Protein AF-A0A0B1SU77-F1 (afdb_monomer)

Sequence (167 aa):
MGTCPRGYTCLQNDECCEDSQVVLPPEECKDFMEHCDSIRCDHVDFAEFARANCARTCNFCFENSTLPPDLVDYVPEYACTDILDDCSNRMDLCRDIDFMDMMAVYCPRSCMLCTYATRQGECQELIKDCGTRDSKDRFCTTTKTSAYQKTMGCGVTCGKCSNVTGF

Foldseek 3Di:
DEDDDPQWDADPVRDTDGVVPDLQQDPAQAAQDPPLVPFDCQDPVCVVVCCSGVCNVSVVDDRDDPDPPVCSVPPDQLAADAQDPCVVVVQVLCPPPVCVLVCLQHPCVSSVCQVPDDDPLDFAQQAPCLVVCCVPVVVLNDSNHHPSNNGHNHNVVNVVRDPPPDD

Solvent-accessible surface area (backbone atoms only — not comparable to full-atom values): 9995 Å² total; per-residue (Å²): 134,67,88,54,62,92,69,35,44,67,46,99,85,60,45,68,41,48,51,92,74,56,85,64,88,67,95,64,54,49,56,75,48,85,68,44,91,77,57,58,55,85,40,79,94,34,32,66,58,32,49,75,28,16,12,39,79,58,63,69,44,58,87,78,70,85,66,60,80,86,42,73,89,49,85,79,75,89,7,46,51,53,72,48,94,59,42,83,84,43,55,78,38,48,76,33,84,91,37,32,70,56,29,34,40,35,21,8,46,82,54,71,28,44,81,48,78,70,61,92,90,63,53,32,62,72,46,90,57,39,70,58,41,32,75,75,65,37,51,67,78,40,67,49,46,22,73,38,26,33,23,39,21,24,0,59,79,51,65,56,37,69,81,89,78,82,131

Mean predicted aligned error: 14.95 Å

pLDDT: mean 74.88, std 16.26, range [35.28, 95.62]

Structure (mmCIF, N/CA/C/O backbone):
data_AF-A0A0B1SU77-F1
#
_entry.id   AF-A0A0B1SU77-F1
#
loop_
_atom_site.group_PDB
_atom_site.id
_atom_site.type_symbol
_atom_site.label_atom_id
_atom_site.label_alt_id
_atom_site.label_comp_id
_atom_site.label_asym_id
_atom_site.label_entity_id
_atom_site.label_seq_id
_atom_site.pdbx_PDB_ins_code
_atom_site.Cartn_x
_atom_site.Cartn_y
_atom_site.Cartn_z
_atom_site.occupancy
_atom_site.B_iso_or_equiv
_atom_site.auth_seq_id
_atom_site.auth_comp_id
_atom_site.auth_asym_id
_atom_site.auth_atom_id
_atom_site.pdbx_PDB_model_num
ATOM 1 N N . MET A 1 1 ? 0.768 30.637 -12.296 1.00 53.25 1 MET A N 1
ATOM 2 C CA . MET A 1 1 ? 1.947 29.962 -12.862 1.00 53.25 1 MET A CA 1
ATOM 3 C C . MET A 1 1 ? 2.705 30.984 -13.682 1.00 53.25 1 MET A C 1
ATOM 5 O O . MET A 1 1 ? 2.070 31.668 -14.484 1.00 53.25 1 MET A O 1
ATOM 9 N N . GLY A 1 2 ? 3.996 31.160 -13.402 1.00 65.31 2 GLY A N 1
ATOM 10 C CA . GLY A 1 2 ? 4.881 32.089 -14.106 1.00 65.31 2 GLY A CA 1
ATOM 11 C C . GLY A 1 2 ? 5.064 31.778 -15.598 1.00 65.31 2 GLY A C 1
ATOM 12 O O . GLY A 1 2 ? 4.610 30.753 -16.102 1.00 65.31 2 GLY A O 1
ATOM 13 N N . THR A 1 3 ? 5.712 32.694 -16.322 1.00 82.94 3 THR A N 1
ATOM 14 C CA . THR A 1 3 ? 6.030 32.559 -17.755 1.00 82.94 3 THR A CA 1
ATOM 15 C C . THR A 1 3 ? 7.527 32.352 -17.957 1.00 82.94 3 THR A C 1
ATOM 17 O O . THR A 1 3 ? 8.310 33.232 -17.595 1.00 82.94 3 THR A O 1
ATOM 20 N N . CYS A 1 4 ? 7.910 31.238 -18.582 1.00 85.12 4 CYS A N 1
ATOM 21 C CA . CYS A 1 4 ? 9.300 30.886 -18.869 1.00 85.12 4 CYS A CA 1
ATOM 22 C C . CYS A 1 4 ? 9.695 31.231 -20.325 1.00 85.12 4 CYS A C 1
ATOM 24 O O . CYS A 1 4 ? 8.833 31.227 -21.213 1.00 85.12 4 CYS A O 1
ATOM 26 N N . PRO A 1 5 ? 10.976 31.552 -20.602 1.00 87.69 5 PRO A N 1
ATOM 27 C CA . PRO A 1 5 ? 11.489 31.728 -21.963 1.00 87.69 5 PRO A CA 1
ATOM 28 C C . PRO A 1 5 ? 11.355 30.456 -22.814 1.00 87.69 5 PRO A C 1
ATOM 30 O O . PRO A 1 5 ? 11.213 29.354 -22.296 1.00 87.69 5 PRO A O 1
ATOM 33 N N . ARG A 1 6 ? 11.460 30.586 -24.143 1.00 83.50 6 ARG A N 1
ATOM 34 C CA . ARG A 1 6 ? 11.514 29.412 -25.032 1.00 83.50 6 ARG A CA 1
ATOM 35 C C . ARG A 1 6 ? 12.736 28.544 -24.711 1.00 83.50 6 ARG A C 1
ATOM 37 O O . ARG A 1 6 ? 13.838 29.082 -24.642 1.00 83.50 6 ARG A O 1
ATOM 44 N N . GLY A 1 7 ? 12.532 27.231 -24.595 1.00 79.06 7 GLY A N 1
ATOM 45 C CA . GLY A 1 7 ? 13.569 26.269 -24.203 1.00 79.06 7 GLY A CA 1
ATOM 46 C C . GLY A 1 7 ? 13.654 26.021 -22.692 1.00 79.06 7 GLY A C 1
ATOM 47 O O . GLY A 1 7 ? 14.638 25.438 -22.239 1.00 79.06 7 GLY A O 1
ATOM 48 N N . TYR A 1 8 ? 12.679 26.517 -21.919 1.00 83.56 8 TYR A N 1
ATOM 49 C CA . TYR A 1 8 ? 12.632 26.391 -20.468 1.00 83.56 8 TYR A CA 1
ATOM 50 C C . TYR A 1 8 ? 11.227 26.012 -19.978 1.00 83.56 8 TYR A C 1
ATOM 52 O O . TYR A 1 8 ? 10.222 26.574 -20.424 1.00 83.56 8 TYR A O 1
ATOM 60 N N . THR A 1 9 ? 11.173 25.132 -18.981 1.00 78.00 9 THR A N 1
ATOM 61 C CA . THR A 1 9 ? 9.955 24.639 -18.330 1.00 78.00 9 THR A CA 1
ATOM 62 C C . THR A 1 9 ? 9.757 25.323 -16.978 1.00 78.00 9 THR A C 1
ATOM 64 O O . THR A 1 9 ? 10.711 25.508 -16.218 1.00 78.00 9 THR A O 1
ATOM 67 N N . CYS A 1 10 ? 8.512 25.695 -16.662 1.00 78.00 10 CYS A N 1
ATOM 68 C CA . CYS A 1 10 ? 8.167 26.324 -15.387 1.00 78.00 10 CYS A CA 1
ATOM 69 C C . CYS A 1 10 ? 7.938 25.281 -14.289 1.00 78.00 10 CYS A C 1
ATOM 71 O O . CYS A 1 10 ? 7.104 24.389 -14.434 1.00 78.00 10 CYS A O 1
ATOM 73 N N . LEU A 1 11 ? 8.655 25.426 -13.177 1.00 73.00 11 LEU A N 1
ATOM 74 C CA . LEU A 1 11 ? 8.529 24.597 -11.983 1.00 73.00 11 LEU A CA 1
ATOM 75 C C . LEU A 1 11 ? 7.443 25.140 -11.037 1.00 73.00 11 LEU A C 1
ATOM 77 O O . LEU A 1 11 ? 6.998 26.284 -11.148 1.00 73.00 11 LEU A O 1
ATOM 81 N N . GLN A 1 12 ? 7.014 24.319 -10.073 1.00 64.44 12 GLN A N 1
ATOM 82 C CA . GLN A 1 12 ? 5.928 24.655 -9.134 1.00 64.44 12 GLN A CA 1
ATO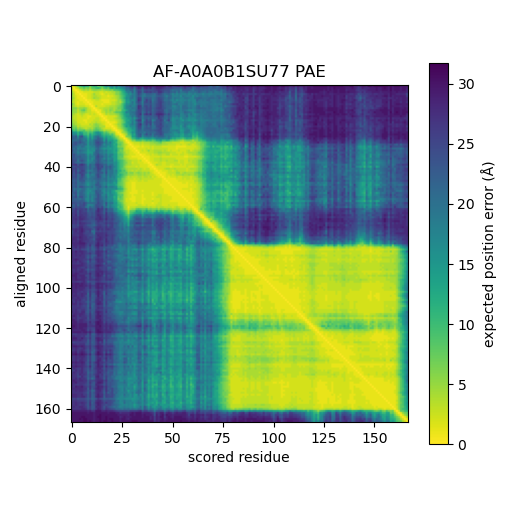M 83 C C . GLN A 1 12 ? 6.227 25.865 -8.227 1.00 64.44 12 GLN A C 1
ATOM 85 O O . GLN A 1 12 ? 5.306 26.448 -7.662 1.00 64.44 12 GLN A O 1
ATOM 90 N N . ASN A 1 13 ? 7.495 26.253 -8.094 1.00 71.50 13 ASN A N 1
ATOM 91 C CA . ASN A 1 13 ? 7.968 27.417 -7.340 1.00 71.50 13 ASN A CA 1
ATOM 92 C C . ASN A 1 13 ? 8.190 28.668 -8.218 1.00 71.50 13 ASN A C 1
ATOM 94 O O . ASN A 1 13 ? 8.889 29.585 -7.793 1.00 71.50 13 ASN A O 1
ATOM 98 N N . ASP A 1 14 ? 7.617 28.698 -9.428 1.00 74.06 14 ASP A N 1
ATOM 99 C CA . ASP A 1 14 ? 7.775 29.761 -10.434 1.00 74.06 14 ASP A CA 1
ATOM 100 C C . ASP A 1 14 ? 9.226 29.950 -10.948 1.00 74.06 14 ASP A C 1
ATOM 102 O O . ASP A 1 14 ? 9.537 30.954 -11.593 1.00 74.06 14 ASP A O 1
ATOM 106 N N . GLU A 1 15 ? 10.115 28.974 -10.724 1.00 79.75 15 GLU A N 1
ATOM 107 C CA . GLU A 1 15 ? 11.452 28.931 -11.333 1.00 79.75 15 GLU A CA 1
ATOM 108 C C . GLU A 1 15 ? 11.417 28.328 -12.748 1.00 79.75 15 GLU A C 1
ATOM 110 O O . GLU A 1 15 ? 10.553 27.519 -13.084 1.00 79.75 15 GLU A O 1
ATOM 115 N N . CYS A 1 16 ? 12.374 28.723 -13.592 1.00 85.00 16 CYS A N 1
ATOM 116 C CA . CYS A 1 16 ? 12.538 28.208 -14.955 1.00 85.00 16 CYS A CA 1
ATOM 117 C C . CYS A 1 16 ? 13.727 27.237 -14.998 1.00 85.00 16 CYS A C 1
ATOM 119 O O . CYS A 1 16 ? 14.831 27.623 -14.612 1.00 85.00 16 CYS A O 1
ATOM 121 N N . CYS A 1 17 ? 13.542 26.026 -15.523 1.00 82.00 17 CYS A N 1
ATOM 122 C CA . CYS A 1 17 ? 14.630 25.076 -15.781 1.00 82.00 17 CYS A CA 1
ATOM 123 C C . CYS A 1 17 ? 14.784 24.850 -17.288 1.00 82.00 17 CYS A C 1
ATOM 125 O O . CYS A 1 17 ? 13.785 24.867 -17.999 1.00 82.00 17 CYS A O 1
ATOM 127 N N . GLU A 1 18 ? 16.012 24.695 -17.788 1.00 78.12 18 GLU A N 1
ATOM 128 C CA . GLU A 1 18 ? 16.250 24.420 -19.211 1.00 78.12 18 GLU A CA 1
ATOM 129 C C . GLU A 1 18 ? 15.616 23.075 -19.577 1.00 78.12 18 GLU A C 1
ATOM 131 O O . GLU A 1 18 ? 15.812 22.102 -18.856 1.00 78.12 18 GLU A O 1
ATOM 136 N N . ASP A 1 19 ? 14.883 22.991 -20.689 1.00 64.00 19 ASP A N 1
ATOM 137 C CA . ASP A 1 19 ? 14.120 21.784 -21.056 1.00 64.00 19 ASP A CA 1
ATOM 138 C C . ASP A 1 19 ? 14.997 20.519 -21.103 1.00 64.00 19 ASP A C 1
ATOM 140 O O . ASP A 1 19 ? 14.555 19.429 -20.755 1.00 64.00 19 ASP A O 1
ATOM 144 N N . SER A 1 20 ? 16.271 20.673 -21.478 1.00 61.53 20 SER A N 1
ATOM 145 C CA . SER A 1 20 ? 17.281 19.606 -21.528 1.00 61.53 20 SER A CA 1
ATOM 146 C C . SER A 1 20 ? 17.702 19.071 -20.149 1.00 61.53 20 SER A C 1
ATOM 148 O O . SER A 1 20 ? 18.276 17.987 -20.052 1.00 61.53 20 SER A O 1
ATOM 150 N N . GLN A 1 21 ? 17.435 19.834 -19.091 1.00 58.97 21 GLN A N 1
ATOM 151 C CA . GLN A 1 21 ? 17.766 19.536 -17.697 1.00 58.97 21 GLN A CA 1
ATOM 152 C C . GLN A 1 21 ? 16.537 19.096 -16.893 1.00 58.97 21 GLN A C 1
ATOM 154 O O . GLN A 1 21 ? 16.672 18.631 -15.759 1.00 58.97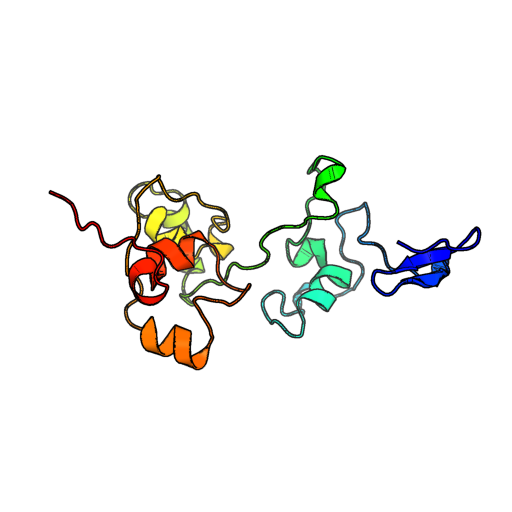 21 GLN A O 1
ATOM 159 N N . VAL A 1 22 ? 15.342 19.217 -17.475 1.00 55.88 22 VAL A N 1
ATOM 160 C CA . VAL A 1 22 ? 14.096 18.763 -16.866 1.00 55.88 22 VAL A CA 1
ATOM 161 C C . VAL A 1 22 ? 14.009 17.249 -17.031 1.00 55.88 22 VAL A C 1
ATOM 163 O O . VAL A 1 22 ? 13.753 16.727 -18.114 1.00 55.88 22 VAL A O 1
ATOM 166 N N . VAL A 1 23 ? 14.199 16.523 -15.931 1.00 50.25 23 VAL A N 1
ATOM 167 C CA . VAL A 1 23 ? 13.907 15.087 -15.878 1.00 50.25 23 VAL A CA 1
ATOM 168 C C . VAL A 1 23 ? 12.390 14.923 -15.773 1.00 50.25 23 VAL A C 1
ATOM 170 O O . VAL A 1 23 ? 11.833 14.876 -14.678 1.00 50.25 23 VAL A O 1
ATOM 173 N N . LEU A 1 24 ? 11.709 14.902 -16.920 1.00 45.09 24 LEU A N 1
ATOM 174 C CA . LEU A 1 24 ? 10.297 14.527 -16.996 1.00 45.09 24 LEU A CA 1
ATOM 175 C C . LEU A 1 24 ? 10.149 13.015 -16.759 1.00 45.09 24 LEU A C 1
ATOM 177 O O . LEU A 1 24 ? 11.042 12.252 -17.149 1.00 45.09 24 LEU A O 1
ATOM 181 N N . PRO A 1 25 ? 9.038 12.549 -16.158 1.00 45.47 25 PRO A N 1
ATOM 182 C CA . PRO A 1 25 ? 8.722 11.129 -16.170 1.00 45.47 25 PRO A CA 1
ATOM 183 C C . PRO A 1 25 ? 8.674 10.648 -17.635 1.00 45.47 25 PRO A C 1
ATOM 185 O O . PRO A 1 25 ? 8.006 11.272 -18.462 1.00 45.47 25 PRO A O 1
ATOM 188 N N . PRO A 1 26 ? 9.421 9.593 -17.989 1.00 44.94 26 PRO A N 1
ATOM 189 C CA . PRO A 1 26 ? 9.593 9.185 -19.376 1.00 44.94 26 PRO A CA 1
ATOM 190 C C . PRO A 1 26 ? 8.304 8.585 -19.949 1.00 44.94 26 PRO A C 1
ATOM 192 O O . PRO A 1 26 ? 7.634 7.799 -19.284 1.00 44.94 26 PRO A O 1
ATOM 195 N N . GLU A 1 27 ? 7.988 8.917 -21.207 1.00 51.50 27 GLU A N 1
ATOM 196 C CA . GLU A 1 27 ? 6.840 8.353 -21.945 1.00 51.50 27 GLU A CA 1
ATOM 197 C C . GLU A 1 27 ? 6.936 6.826 -22.131 1.00 51.50 27 GLU A C 1
ATOM 199 O O . GLU A 1 27 ? 5.928 6.149 -22.321 1.00 51.50 27 GLU A O 1
ATOM 204 N N . GLU A 1 28 ? 8.148 6.270 -22.060 1.00 60.41 28 GLU A N 1
ATOM 205 C CA . GLU A 1 28 ? 8.405 4.837 -22.172 1.00 60.41 28 GLU A CA 1
ATOM 206 C C . GLU A 1 28 ? 8.588 4.207 -20.791 1.00 60.41 28 GLU A C 1
ATOM 208 O O . GLU A 1 28 ? 9.480 4.588 -20.026 1.00 60.41 28 GLU A O 1
ATOM 213 N N . CYS A 1 29 ? 7.792 3.178 -20.501 1.00 70.31 29 CYS A N 1
ATOM 214 C CA . CYS A 1 29 ? 7.969 2.378 -19.300 1.00 70.31 29 CYS A CA 1
ATOM 215 C C . CYS A 1 29 ? 9.216 1.488 -19.399 1.00 70.31 29 CYS A C 1
ATOM 217 O O . CYS A 1 29 ? 9.159 0.384 -19.941 1.00 70.31 29 CYS A O 1
ATOM 219 N N . LYS A 1 30 ? 10.349 1.956 -18.871 1.00 74.44 30 LYS A N 1
ATOM 220 C CA . LYS A 1 30 ? 11.610 1.206 -18.875 1.00 74.44 30 LYS A CA 1
ATOM 221 C C . LYS A 1 30 ? 12.485 1.517 -17.668 1.00 74.44 30 LYS A C 1
ATOM 223 O O . LYS A 1 30 ? 12.297 2.516 -16.979 1.00 74.44 30 LYS A O 1
ATOM 228 N N . ASP A 1 31 ? 13.464 0.649 -17.451 1.00 84.06 31 ASP A N 1
ATOM 229 C CA . ASP A 1 31 ? 14.536 0.855 -16.482 1.00 84.06 31 ASP A CA 1
ATOM 230 C C . ASP A 1 31 ? 15.695 1.592 -17.162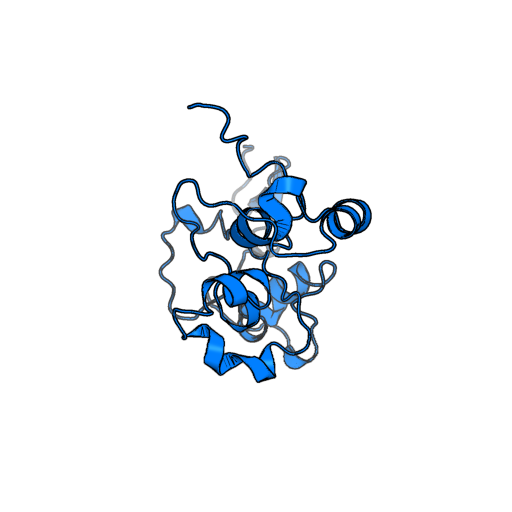 1.00 84.06 31 ASP A C 1
ATOM 232 O O . ASP A 1 31 ? 16.110 1.233 -18.266 1.00 84.06 31 ASP A O 1
ATOM 236 N N . PHE A 1 32 ? 16.201 2.637 -16.515 1.00 82.56 32 PHE A N 1
ATOM 237 C CA . PHE A 1 32 ? 17.322 3.454 -16.992 1.00 82.56 32 PHE A CA 1
ATOM 238 C C . PHE A 1 32 ? 18.649 3.064 -16.343 1.00 82.56 32 PHE A C 1
ATOM 240 O O . PHE A 1 32 ? 19.710 3.461 -16.820 1.00 82.56 32 PHE A O 1
ATOM 247 N N . MET A 1 33 ? 18.592 2.295 -15.257 1.00 86.00 33 MET A N 1
ATOM 248 C CA . MET A 1 33 ? 19.750 1.826 -14.516 1.00 86.00 33 MET A CA 1
ATOM 249 C C . MET A 1 33 ? 19.950 0.323 -14.704 1.00 86.00 33 MET A C 1
ATOM 251 O O . MET A 1 33 ? 19.003 -0.460 -14.747 1.00 86.00 33 MET A O 1
ATOM 255 N N . GLU A 1 34 ? 21.210 -0.090 -14.789 1.00 84.75 34 GLU A N 1
ATOM 256 C CA . GLU A 1 34 ? 21.580 -1.501 -14.720 1.00 84.75 34 GLU A CA 1
ATOM 257 C C . GLU A 1 34 ? 21.477 -1.997 -13.266 1.00 84.75 34 GLU A C 1
ATOM 259 O O . GLU A 1 34 ? 21.732 -1.250 -12.326 1.00 84.75 34 GLU A O 1
ATOM 264 N N . HIS A 1 35 ? 21.126 -3.269 -13.061 1.00 89.62 35 HIS A N 1
ATOM 265 C CA . HIS A 1 35 ? 20.965 -3.881 -11.728 1.00 89.62 35 HIS A CA 1
ATOM 266 C C . HIS A 1 35 ? 19.808 -3.334 -10.871 1.00 89.62 35 HIS A C 1
ATOM 268 O O . HIS A 1 35 ? 19.886 -3.349 -9.638 1.00 89.62 35 HIS A O 1
ATOM 274 N N . CYS A 1 36 ? 18.700 -2.927 -11.493 1.00 85.94 36 CYS A N 1
ATOM 275 C CA . CYS A 1 36 ? 17.479 -2.538 -10.781 1.00 85.94 36 CYS A CA 1
ATOM 276 C C . CYS A 1 36 ? 16.933 -3.609 -9.817 1.00 85.94 36 CYS A C 1
ATOM 278 O O . CYS A 1 36 ? 16.276 -3.264 -8.839 1.00 85.94 36 CYS A O 1
ATOM 280 N N . ASP A 1 37 ? 17.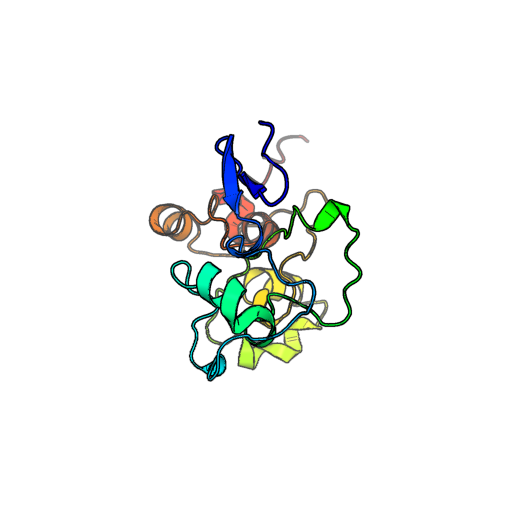296 -4.881 -10.005 1.00 85.62 37 ASP A N 1
ATOM 281 C CA . ASP A 1 37 ? 16.984 -5.986 -9.085 1.00 85.62 37 ASP A CA 1
ATOM 282 C C . ASP A 1 37 ? 17.563 -5.794 -7.667 1.00 85.62 37 ASP A C 1
ATOM 284 O O . ASP A 1 37 ? 17.144 -6.455 -6.718 1.00 85.62 37 ASP A O 1
ATOM 288 N N . SER A 1 38 ? 18.547 -4.902 -7.510 1.00 84.44 38 SER A N 1
ATOM 289 C CA . SER A 1 38 ? 19.190 -4.584 -6.227 1.00 84.44 38 SER A CA 1
ATOM 290 C C . SER A 1 38 ? 18.597 -3.358 -5.519 1.00 84.44 38 SER A C 1
ATOM 292 O O . SER A 1 38 ? 19.001 -3.031 -4.399 1.00 84.44 38 SER A O 1
ATOM 294 N N . ILE A 1 39 ? 17.633 -2.674 -6.145 1.00 80.00 39 ILE A N 1
ATOM 295 C CA . ILE A 1 39 ? 17.019 -1.456 -5.615 1.00 80.00 39 ILE A CA 1
ATOM 296 C C . ILE A 1 39 ? 15.834 -1.796 -4.708 1.00 80.00 39 ILE A C 1
ATOM 298 O O . ILE A 1 39 ? 14.964 -2.597 -5.039 1.00 80.00 39 ILE A O 1
ATOM 302 N N . ARG A 1 40 ? 15.762 -1.134 -3.546 1.00 74.75 40 ARG A N 1
ATOM 303 C CA . ARG A 1 40 ? 14.620 -1.264 -2.631 1.00 74.75 40 ARG A CA 1
ATOM 304 C C . ARG A 1 40 ? 13.449 -0.397 -3.081 1.00 74.75 40 ARG A C 1
ATOM 306 O O . ARG A 1 40 ? 13.317 0.747 -2.647 1.00 74.75 40 ARG A O 1
ATOM 313 N N . CYS A 1 41 ? 12.592 -0.972 -3.915 1.00 66.81 41 CYS A N 1
ATOM 314 C CA . CYS A 1 41 ? 11.410 -0.314 -4.469 1.00 66.81 41 CYS A CA 1
ATOM 315 C C . CYS A 1 41 ? 10.365 0.116 -3.411 1.00 66.81 41 CYS A C 1
ATOM 317 O O . CYS A 1 41 ? 9.547 0.987 -3.681 1.00 66.81 41 CYS A O 1
ATOM 319 N N . ASP A 1 42 ? 10.365 -0.471 -2.209 1.00 57.94 42 ASP A N 1
ATOM 320 C CA . ASP A 1 42 ? 9.423 -0.170 -1.111 1.00 57.94 42 ASP A CA 1
ATOM 321 C C . ASP A 1 42 ? 9.947 0.792 -0.048 1.00 57.94 42 ASP A C 1
ATOM 323 O O . ASP A 1 42 ? 9.203 1.203 0.850 1.00 57.94 42 ASP A O 1
ATOM 327 N N . HIS A 1 43 ? 11.220 1.166 -0.109 1.00 63.91 43 HIS A N 1
ATOM 328 C CA . HIS A 1 43 ? 11.776 2.043 0.903 1.00 63.91 43 HIS A CA 1
ATOM 329 C C . HIS A 1 43 ? 11.558 3.511 0.541 1.00 63.91 43 HIS A C 1
ATOM 331 O O . HIS A 1 43 ? 11.950 3.958 -0.530 1.00 63.91 43 HIS A O 1
ATOM 337 N N . VAL A 1 44 ? 11.002 4.289 1.474 1.00 49.25 44 VAL A N 1
ATOM 338 C CA . VAL A 1 44 ? 10.599 5.690 1.239 1.00 49.25 44 VAL A CA 1
ATOM 339 C C . VAL A 1 44 ? 11.725 6.576 0.719 1.00 49.25 44 VAL A C 1
ATOM 341 O O . VAL A 1 44 ? 11.515 7.330 -0.221 1.00 49.25 44 VAL A O 1
ATOM 344 N N . ASP A 1 45 ? 12.929 6.416 1.265 1.00 58.22 45 ASP A N 1
ATOM 345 C CA . ASP A 1 45 ? 14.088 7.219 0.856 1.00 58.22 45 ASP A CA 1
ATOM 346 C C . ASP A 1 45 ? 14.589 6.875 -0.557 1.00 58.22 45 ASP A C 1
ATOM 348 O O . ASP A 1 45 ? 15.352 7.634 -1.144 1.00 58.22 45 ASP A O 1
ATOM 352 N N . PHE A 1 46 ? 14.171 5.732 -1.109 1.00 63.72 46 PHE A N 1
ATOM 353 C CA . PHE A 1 46 ? 14.615 5.229 -2.409 1.00 63.72 46 PHE A CA 1
ATOM 354 C C . PHE A 1 46 ? 13.484 5.149 -3.435 1.00 63.72 46 PHE A C 1
ATOM 356 O O . PHE A 1 46 ? 13.755 4.848 -4.589 1.00 63.72 46 PHE A O 1
ATOM 363 N N . ALA A 1 47 ? 12.240 5.441 -3.054 1.00 59.78 47 ALA A N 1
ATOM 364 C CA . ALA A 1 47 ? 11.082 5.296 -3.930 1.00 59.78 47 ALA A CA 1
ATOM 365 C C . ALA A 1 47 ? 11.136 6.248 -5.136 1.00 59.78 47 ALA A C 1
ATOM 367 O O . ALA A 1 47 ? 10.878 5.821 -6.256 1.00 59.78 47 ALA A O 1
ATOM 368 N N . GLU A 1 48 ? 11.542 7.508 -4.940 1.00 60.88 48 GLU A N 1
ATOM 369 C CA . GLU A 1 48 ? 11.725 8.462 -6.048 1.00 60.88 48 GLU A CA 1
ATOM 370 C C . GLU A 1 48 ? 12.878 8.052 -6.965 1.00 60.88 48 GLU A C 1
ATOM 372 O O . GLU A 1 48 ? 12.764 8.084 -8.188 1.00 60.88 48 GLU A O 1
ATOM 377 N N . PHE A 1 49 ? 13.979 7.589 -6.372 1.00 72.88 49 PHE A N 1
ATOM 378 C CA . PHE A 1 49 ? 15.118 7.078 -7.121 1.00 72.88 49 PHE A CA 1
ATOM 379 C C . PHE A 1 49 ? 14.730 5.851 -7.957 1.00 72.88 49 PHE A C 1
ATOM 381 O O . PHE A 1 49 ? 15.031 5.786 -9.146 1.00 72.88 49 PHE A O 1
ATOM 388 N N . ALA A 1 50 ? 14.025 4.900 -7.350 1.00 74.75 50 ALA A N 1
ATOM 389 C CA . ALA A 1 50 ? 13.537 3.690 -7.987 1.00 74.75 50 ALA A CA 1
ATOM 390 C C . ALA A 1 50 ? 12.497 3.998 -9.075 1.00 74.75 50 ALA A C 1
ATOM 392 O O . ALA A 1 50 ? 12.510 3.363 -10.122 1.00 74.75 50 ALA A O 1
ATOM 393 N N . ARG A 1 51 ? 11.649 5.015 -8.887 1.00 70.06 51 ARG A N 1
ATOM 394 C CA . ARG A 1 51 ? 10.708 5.487 -9.911 1.00 70.06 51 ARG A CA 1
ATOM 395 C C . ARG A 1 51 ? 11.407 6.139 -11.096 1.00 70.06 51 ARG A C 1
ATOM 397 O O . ARG A 1 51 ? 11.012 5.891 -12.224 1.00 70.06 51 ARG A O 1
ATOM 404 N N . ALA A 1 52 ? 12.437 6.943 -10.860 1.00 72.94 52 ALA A N 1
ATOM 405 C CA . ALA A 1 52 ? 13.168 7.595 -11.942 1.00 72.94 52 ALA A CA 1
ATOM 406 C C . ALA A 1 52 ? 14.060 6.619 -12.729 1.00 72.94 52 ALA A C 1
ATOM 408 O O . ALA A 1 52 ? 14.253 6.791 -13.928 1.00 72.94 52 ALA A O 1
ATOM 409 N N . ASN A 1 53 ? 14.610 5.599 -12.062 1.00 78.56 53 ASN A N 1
ATOM 410 C CA . ASN A 1 53 ? 15.684 4.781 -12.633 1.00 78.56 53 ASN A CA 1
ATOM 411 C C . ASN A 1 53 ? 15.301 3.320 -12.897 1.00 78.56 53 ASN A C 1
ATOM 413 O O . ASN A 1 53 ? 15.921 2.683 -13.743 1.00 78.56 53 ASN A O 1
ATOM 417 N N . CYS A 1 54 ? 14.303 2.792 -12.195 1.00 83.94 54 CYS A N 1
ATOM 418 C CA . CYS A 1 54 ? 13.938 1.373 -12.180 1.00 83.94 54 CYS A CA 1
ATOM 419 C C . CYS A 1 54 ? 12.421 1.186 -12.264 1.00 83.94 54 CYS A C 1
ATOM 421 O O . CYS A 1 54 ? 11.850 0.311 -11.611 1.00 83.94 54 CYS A O 1
ATOM 423 N N . ALA A 1 55 ? 11.747 2.065 -13.009 1.00 76.31 55 ALA A N 1
ATOM 424 C CA . ALA A 1 55 ? 10.296 2.146 -13.034 1.00 76.31 55 ALA A CA 1
ATOM 425 C C . ALA A 1 55 ? 9.638 0.830 -13.457 1.00 76.31 55 ALA A C 1
ATOM 427 O O . ALA A 1 55 ? 8.589 0.476 -12.930 1.00 76.31 55 ALA A O 1
ATOM 428 N N . ARG A 1 56 ? 10.249 0.085 -14.378 1.00 73.31 56 ARG A N 1
ATOM 429 C CA . ARG A 1 56 ? 9.684 -1.162 -14.880 1.00 73.31 56 ARG A CA 1
ATOM 430 C C . ARG A 1 56 ? 9.980 -2.315 -13.921 1.00 73.31 56 ARG A C 1
ATOM 432 O O . ARG A 1 56 ? 9.050 -3.019 -13.544 1.00 73.31 56 ARG A O 1
ATOM 439 N N . THR A 1 57 ? 11.217 -2.462 -13.437 1.00 80.19 57 THR A N 1
ATOM 440 C CA . THR A 1 57 ? 11.582 -3.454 -12.406 1.00 80.19 57 THR A CA 1
ATOM 441 C C . THR A 1 57 ? 10.773 -3.268 -11.122 1.00 80.19 57 THR A C 1
ATOM 443 O O . THR A 1 57 ? 10.325 -4.241 -10.520 1.00 80.19 57 THR A O 1
ATOM 446 N N . CYS A 1 58 ? 10.547 -2.020 -10.711 1.00 73.56 58 CYS A N 1
ATOM 447 C CA . CYS A 1 58 ? 9.786 -1.680 -9.512 1.00 73.56 58 CYS A CA 1
ATOM 448 C C . CYS A 1 58 ? 8.273 -1.548 -9.750 1.00 73.56 58 CYS A C 1
ATOM 450 O O . CYS A 1 58 ? 7.552 -1.177 -8.823 1.00 73.56 58 CYS A O 1
ATOM 452 N N . ASN A 1 59 ? 7.779 -1.861 -10.954 1.00 66.38 59 ASN A N 1
ATOM 453 C CA . ASN A 1 59 ? 6.362 -1.789 -11.332 1.00 66.38 59 ASN A CA 1
ATOM 454 C C . ASN A 1 59 ? 5.708 -0.410 -11.098 1.00 66.38 59 ASN A C 1
ATOM 456 O O . ASN A 1 59 ? 4.528 -0.310 -10.766 1.00 66.38 59 ASN A O 1
ATOM 460 N N . PHE A 1 60 ? 6.474 0.664 -11.271 1.00 63.62 60 PHE A N 1
ATOM 461 C CA . PHE A 1 60 ? 6.000 2.048 -11.279 1.00 63.62 60 PHE A CA 1
ATOM 462 C C . PHE A 1 60 ? 5.498 2.519 -12.656 1.00 63.62 60 PHE A C 1
ATOM 464 O O . PHE A 1 60 ? 5.099 3.676 -12.798 1.00 63.62 60 PHE A O 1
ATOM 471 N N . CYS A 1 61 ? 5.527 1.663 -13.677 1.00 63.03 61 CYS A N 1
ATOM 472 C CA . CYS A 1 61 ? 4.991 1.943 -15.008 1.00 63.03 61 CYS A CA 1
ATOM 473 C C . CYS A 1 61 ? 4.567 0.643 -15.721 1.00 63.03 61 CYS A C 1
ATOM 475 O O . CYS A 1 61 ? 4.966 -0.444 -15.300 1.00 63.03 61 CYS A O 1
ATOM 477 N N . PHE A 1 62 ? 3.815 0.746 -16.833 1.00 60.59 62 PHE A N 1
ATOM 478 C CA . PHE A 1 62 ? 3.449 -0.396 -17.691 1.00 60.59 62 PHE A CA 1
ATOM 479 C C . PHE A 1 62 ? 3.529 -0.046 -19.192 1.00 60.59 62 PHE A C 1
ATOM 481 O O . PHE A 1 62 ? 3.105 1.031 -19.600 1.00 60.59 62 PHE A O 1
ATOM 488 N N . GLU A 1 63 ? 4.021 -0.967 -20.034 1.00 52.75 63 GLU A N 1
ATOM 489 C CA . GLU A 1 63 ? 4.309 -0.737 -21.472 1.00 52.75 63 GLU A CA 1
ATOM 490 C C . GLU A 1 63 ? 3.060 -0.543 -22.375 1.00 52.75 63 GLU A C 1
ATOM 492 O O . GLU A 1 63 ? 3.212 -0.347 -23.573 1.00 52.75 63 GLU A O 1
ATOM 497 N N . ASN A 1 64 ? 1.827 -0.557 -21.841 1.00 49.59 64 ASN A N 1
ATOM 498 C CA . ASN A 1 64 ? 0.581 -0.420 -22.628 1.00 49.59 64 ASN A CA 1
ATOM 499 C C . ASN A 1 64 ? -0.578 0.288 -21.893 1.00 49.59 64 ASN A C 1
ATOM 501 O O . ASN A 1 64 ? -1.741 0.172 -22.284 1.00 49.59 64 ASN A O 1
ATOM 505 N N . SER A 1 65 ? -0.307 1.014 -20.810 1.00 44.69 65 SER A N 1
ATOM 506 C CA . SER A 1 65 ? -1.343 1.800 -20.140 1.00 44.69 65 SER A CA 1
ATOM 507 C C . SER A 1 65 ? -1.573 3.119 -20.884 1.00 44.69 65 SER A C 1
ATOM 509 O O . SER A 1 65 ? -0.850 4.085 -20.664 1.00 44.69 65 SER A O 1
ATOM 511 N N . THR A 1 66 ? -2.604 3.191 -21.734 1.00 41.91 66 THR A N 1
ATOM 512 C CA . THR A 1 66 ? -3.214 4.471 -22.142 1.00 41.91 66 THR A CA 1
ATOM 513 C C . THR A 1 66 ? -3.920 5.076 -20.934 1.00 41.91 66 THR A C 1
ATOM 515 O O . THR A 1 66 ? -5.138 4.960 -20.784 1.00 41.91 66 THR A O 1
ATOM 518 N N . LEU A 1 67 ? -3.154 5.678 -20.028 1.00 38.47 67 LEU A N 1
ATOM 519 C CA . LEU A 1 67 ? -3.728 6.600 -19.062 1.00 38.47 67 LEU A CA 1
ATOM 520 C C . LEU A 1 67 ? -4.133 7.872 -19.826 1.00 38.47 67 LEU A C 1
ATOM 522 O O . LEU A 1 67 ? -3.354 8.355 -20.651 1.00 38.47 67 LEU A O 1
ATOM 526 N N . PRO A 1 68 ? -5.355 8.393 -19.620 1.00 35.28 68 PRO A N 1
ATOM 527 C CA . PRO A 1 68 ? -5.772 9.674 -20.175 1.00 35.28 68 PRO A CA 1
ATOM 528 C C . PRO A 1 68 ? -4.717 10.763 -19.899 1.00 35.28 68 PRO A C 1
ATOM 530 O O . PRO A 1 68 ? -4.176 10.782 -18.795 1.00 35.28 68 PRO A O 1
ATOM 533 N N . PRO A 1 69 ? -4.436 11.685 -20.839 1.00 43.88 69 PRO A N 1
ATOM 534 C CA . PRO A 1 69 ? -3.402 12.718 -20.677 1.00 43.88 69 PRO A CA 1
ATOM 535 C C . PRO A 1 69 ? -3.556 13.570 -19.405 1.00 43.88 69 PRO A C 1
ATOM 537 O O . PRO A 1 69 ? -2.567 14.023 -18.839 1.00 43.88 69 PRO A O 1
ATOM 540 N N . ASP A 1 70 ? -4.785 13.707 -18.900 1.00 45.56 70 ASP A N 1
ATOM 541 C CA . ASP A 1 70 ? -5.105 14.454 -17.677 1.00 45.56 70 ASP A CA 1
ATOM 542 C C . ASP A 1 70 ? -4.755 13.695 -16.374 1.00 45.56 70 ASP A C 1
ATOM 544 O O . ASP A 1 70 ? -4.863 14.250 -15.283 1.00 45.56 70 ASP A O 1
ATOM 548 N N . LEU A 1 71 ? -4.329 12.428 -16.467 1.00 43.88 71 LEU A N 1
ATOM 549 C CA . LEU A 1 71 ? -3.815 11.604 -15.362 1.00 43.88 71 LEU A CA 1
ATOM 550 C C . LEU A 1 71 ? -2.278 11.581 -15.303 1.00 43.88 71 LEU A C 1
ATOM 552 O O . LEU A 1 71 ? -1.715 10.971 -14.400 1.00 43.88 71 LEU A O 1
ATOM 556 N N . VAL A 1 72 ? -1.576 12.253 -16.222 1.00 45.62 72 VAL A N 1
ATOM 557 C CA . VAL A 1 72 ? -0.101 12.321 -16.196 1.00 45.62 72 VAL A CA 1
ATOM 558 C C . VAL A 1 72 ? 0.400 13.235 -15.066 1.00 45.62 72 VAL A C 1
ATOM 560 O O . VAL A 1 72 ? 1.482 13.011 -14.533 1.00 45.62 72 VAL A O 1
ATOM 563 N N . ASP A 1 73 ? -0.429 14.181 -14.609 1.00 43.88 73 ASP A N 1
ATOM 564 C CA . ASP A 1 73 ? -0.170 15.011 -13.416 1.00 43.88 73 ASP A CA 1
ATOM 565 C C . ASP A 1 73 ? -0.684 14.359 -12.110 1.00 43.88 73 ASP A C 1
ATOM 567 O O . ASP A 1 73 ? -0.645 14.936 -11.023 1.00 43.88 73 ASP A O 1
ATOM 571 N N . TYR A 1 74 ? -1.194 13.128 -12.208 1.00 45.59 74 TYR A N 1
ATOM 572 C CA . TYR A 1 74 ? -1.768 12.385 -11.096 1.00 45.59 74 TYR A CA 1
ATOM 573 C C . TYR A 1 74 ? -1.438 10.907 -11.270 1.00 45.59 74 TYR A C 1
ATOM 575 O O . TYR A 1 74 ? -2.291 10.118 -11.655 1.00 45.59 74 TYR A O 1
ATOM 583 N N . VAL A 1 75 ? -0.196 10.516 -10.974 1.00 41.44 75 VAL A N 1
ATOM 584 C CA . VAL A 1 75 ? 0.093 9.108 -10.683 1.00 41.44 75 VAL A CA 1
ATOM 585 C C . VAL A 1 75 ? -0.372 8.841 -9.244 1.00 41.44 75 VAL A C 1
ATOM 587 O O . VAL A 1 75 ? 0.342 9.217 -8.309 1.00 41.44 75 VAL A O 1
ATOM 590 N N . PRO A 1 76 ? -1.569 8.273 -9.000 1.00 39.34 76 PRO A N 1
ATOM 591 C CA . PRO A 1 76 ? -2.147 8.232 -7.668 1.00 39.34 76 PRO A CA 1
ATOM 592 C C . PRO A 1 76 ? -1.896 6.878 -6.989 1.00 39.34 76 PRO A C 1
ATOM 594 O O . PRO A 1 76 ? -2.1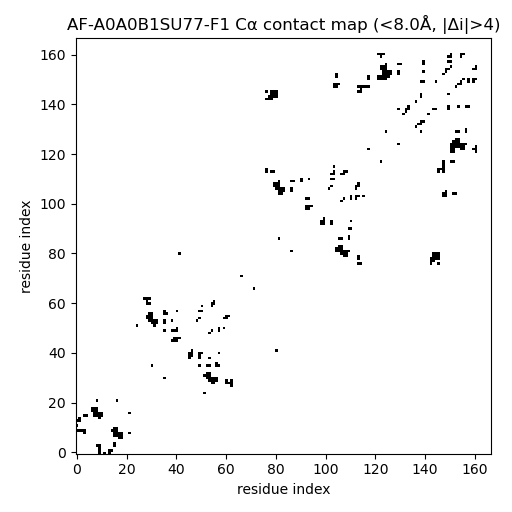00 5.820 -7.573 1.00 39.34 76 PRO A O 1
ATOM 597 N N . GLU A 1 77 ? -1.500 6.951 -5.716 1.00 43.19 77 GLU A N 1
ATOM 598 C CA . GLU A 1 77 ? -1.355 5.856 -4.738 1.00 43.19 77 GLU A CA 1
ATOM 599 C C . GLU A 1 77 ? -0.225 4.823 -4.956 1.00 43.19 77 GLU A C 1
ATOM 601 O O . GLU A 1 77 ? -0.429 3.615 -4.846 1.00 43.19 77 GLU A O 1
ATOM 606 N N . TYR A 1 78 ? 1.034 5.272 -5.067 1.00 45.12 78 TYR A N 1
ATOM 607 C CA . TYR A 1 78 ? 2.181 4.432 -4.664 1.00 45.12 78 TYR A CA 1
ATOM 608 C C . TYR A 1 78 ? 2.307 4.384 -3.138 1.00 45.12 78 TYR A C 1
ATOM 610 O O . TYR A 1 78 ? 3.188 4.990 -2.531 1.00 45.12 78 TYR A O 1
ATOM 618 N N . ALA A 1 79 ? 1.348 3.686 -2.538 1.00 54.00 79 ALA A N 1
ATOM 619 C CA . ALA A 1 79 ? 1.052 3.681 -1.119 1.00 54.00 79 ALA A CA 1
ATOM 620 C C . ALA A 1 79 ? 0.517 2.315 -0.689 1.00 54.00 79 ALA A C 1
ATOM 622 O O . ALA A 1 79 ? -0.561 2.224 -0.118 1.00 54.00 79 ALA A O 1
ATOM 623 N N . CYS A 1 80 ? 1.201 1.231 -1.024 1.00 69.19 80 CYS A N 1
ATOM 624 C CA . CYS A 1 80 ? 0.654 -0.104 -0.841 1.00 69.19 80 CYS A CA 1
ATOM 625 C C . CYS A 1 80 ? 1.727 -1.004 -0.252 1.00 69.19 80 CYS A C 1
ATOM 627 O O . CYS A 1 80 ? 2.604 -1.496 -0.958 1.00 69.19 80 CYS A O 1
ATOM 629 N N . THR A 1 81 ? 1.708 -1.130 1.070 1.00 77.81 81 THR A N 1
ATOM 630 C CA . THR A 1 81 ? 2.707 -1.898 1.812 1.00 77.81 81 THR A CA 1
ATOM 631 C C . THR A 1 81 ? 2.087 -3.219 2.237 1.00 77.81 81 THR A C 1
ATOM 633 O O . THR A 1 81 ? 1.034 -3.221 2.880 1.00 77.81 81 THR A O 1
ATOM 636 N N . ASP A 1 82 ? 2.742 -4.328 1.896 1.00 84.31 82 ASP A N 1
ATOM 637 C CA . ASP A 1 82 ? 2.424 -5.627 2.484 1.00 84.31 82 ASP A CA 1
ATOM 638 C C . ASP A 1 82 ? 2.751 -5.583 3.982 1.00 84.31 82 ASP A C 1
ATOM 640 O O . ASP A 1 82 ? 3.814 -5.129 4.399 1.00 84.31 82 ASP A O 1
ATOM 644 N N . ILE A 1 83 ? 1.793 -5.999 4.800 1.00 88.00 83 ILE A N 1
ATOM 645 C CA . ILE A 1 83 ? 1.888 -6.000 6.261 1.00 88.00 83 ILE A CA 1
ATOM 646 C C . ILE A 1 83 ? 2.459 -7.326 6.766 1.00 88.00 83 ILE A C 1
ATOM 648 O O . ILE A 1 83 ? 3.038 -7.361 7.852 1.00 88.00 83 ILE A O 1
ATOM 652 N N . LEU A 1 84 ? 2.256 -8.409 6.013 1.00 88.06 84 LEU A N 1
ATOM 653 C CA . LEU A 1 84 ? 2.802 -9.724 6.323 1.00 88.06 84 LEU A CA 1
ATOM 654 C C . LEU A 1 84 ? 4.053 -9.998 5.489 1.00 88.06 84 LEU A C 1
ATOM 656 O O . LEU A 1 84 ? 4.102 -9.692 4.301 1.00 88.06 84 LEU A O 1
ATOM 660 N N . ASP A 1 85 ? 5.031 -10.657 6.103 1.00 84.94 85 ASP A N 1
ATOM 661 C CA . ASP A 1 85 ? 6.280 -11.028 5.430 1.00 84.94 85 ASP A CA 1
ATOM 662 C C . ASP A 1 85 ? 6.130 -12.295 4.563 1.00 84.94 85 ASP A C 1
ATOM 664 O O . ASP A 1 85 ? 6.973 -12.584 3.718 1.00 84.94 85 ASP A O 1
ATOM 668 N N . ASP A 1 86 ? 5.057 -13.071 4.760 1.00 84.38 86 ASP A N 1
ATOM 669 C CA . ASP A 1 86 ? 4.816 -14.359 4.101 1.00 84.38 86 ASP A CA 1
ATOM 670 C C . ASP A 1 86 ? 3.789 -14.288 2.956 1.00 84.38 86 ASP A C 1
ATOM 672 O O . ASP A 1 86 ? 3.252 -15.318 2.542 1.00 84.38 86 ASP A O 1
ATOM 676 N N . CYS A 1 87 ? 3.528 -13.095 2.411 1.00 80.62 87 CYS A N 1
ATOM 677 C CA . CYS A 1 87 ? 2.572 -12.892 1.316 1.00 80.62 87 CYS A CA 1
ATOM 678 C C . CYS A 1 87 ? 2.857 -13.766 0.081 1.00 80.62 87 CYS A C 1
ATOM 680 O O . CYS A 1 87 ? 1.921 -14.238 -0.564 1.00 80.62 87 CYS A O 1
ATOM 682 N N . SER A 1 88 ? 4.127 -14.073 -0.199 1.00 80.69 88 SER A N 1
ATOM 683 C CA . SER A 1 88 ? 4.533 -14.976 -1.287 1.00 80.69 88 SER A CA 1
ATOM 684 C C . SER A 1 88 ? 3.995 -16.404 -1.134 1.00 80.69 88 SER A C 1
ATOM 686 O O . SER A 1 88 ? 3.691 -17.056 -2.129 1.00 80.69 88 SER A O 1
ATOM 688 N N . ASN A 1 89 ? 3.805 -16.877 0.100 1.00 85.31 89 ASN A N 1
ATOM 689 C CA . ASN A 1 89 ? 3.241 -18.199 0.392 1.00 85.31 89 ASN A CA 1
ATOM 690 C C . ASN A 1 89 ? 1.705 -18.207 0.358 1.00 85.31 89 ASN A C 1
ATOM 692 O O . ASN A 1 89 ? 1.087 -19.257 0.517 1.00 85.31 89 ASN A O 1
ATOM 696 N N . ARG A 1 90 ? 1.082 -17.034 0.200 1.00 84.00 90 ARG A N 1
ATOM 697 C CA . ARG A 1 90 ? -0.369 -16.823 0.293 1.00 84.00 90 ARG A CA 1
ATOM 698 C C . ARG A 1 90 ? -0.981 -16.366 -1.028 1.00 84.00 90 ARG A C 1
ATOM 700 O O . ARG A 1 90 ? -2.140 -15.966 -1.055 1.00 84.00 90 ARG A O 1
ATOM 707 N N . MET A 1 91 ? -0.222 -16.434 -2.120 1.00 80.00 91 MET A N 1
ATOM 708 C CA . MET A 1 91 ? -0.625 -15.913 -3.429 1.00 80.00 91 MET A CA 1
ATOM 709 C C . MET A 1 91 ? -1.915 -16.542 -3.969 1.00 80.00 91 MET A C 1
ATOM 711 O O . MET A 1 91 ? -2.688 -15.860 -4.641 1.00 80.00 91 MET A O 1
ATOM 715 N N . ASP A 1 92 ? -2.195 -17.802 -3.629 1.00 80.62 92 ASP A N 1
ATOM 716 C CA . ASP A 1 92 ? -3.436 -18.478 -4.029 1.00 80.62 92 ASP A CA 1
ATOM 717 C C . ASP A 1 92 ? -4.688 -17.795 -3.448 1.00 80.62 92 ASP A C 1
ATOM 719 O O . ASP A 1 92 ? -5.744 -17.785 -4.079 1.00 80.62 92 ASP A O 1
ATOM 723 N N . LEU A 1 93 ? -4.557 -17.133 -2.292 1.00 79.62 93 LEU A N 1
ATOM 724 C CA . LEU A 1 93 ? -5.649 -16.417 -1.629 1.00 79.62 93 LEU A CA 1
ATOM 725 C C . LEU A 1 93 ? -5.980 -15.079 -2.300 1.00 79.62 93 LEU A C 1
ATOM 727 O O . LEU A 1 93 ? -7.059 -14.540 -2.077 1.00 79.62 93 LEU A O 1
ATOM 731 N N . CYS A 1 94 ? -5.092 -14.533 -3.141 1.00 78.56 94 CYS A N 1
ATOM 732 C CA . CYS A 1 94 ? -5.329 -13.256 -3.825 1.00 78.56 94 CYS A CA 1
ATOM 733 C C . CYS A 1 94 ? -6.535 -13.305 -4.782 1.00 78.56 94 CYS A C 1
ATOM 735 O O . CYS A 1 94 ? -7.049 -12.260 -5.173 1.00 78.56 94 CYS A O 1
ATOM 737 N N . ARG A 1 95 ? -6.944 -14.507 -5.211 1.00 75.94 95 ARG A N 1
ATOM 738 C CA . ARG A 1 95 ? -8.051 -14.736 -6.156 1.00 75.94 95 ARG A CA 1
ATOM 739 C C . ARG A 1 95 ? -9.242 -15.447 -5.522 1.00 75.94 95 ARG A C 1
ATOM 741 O O . ARG A 1 95 ? -10.236 -15.683 -6.205 1.00 75.94 95 ARG A O 1
ATOM 748 N N . ASP A 1 96 ? -9.128 -1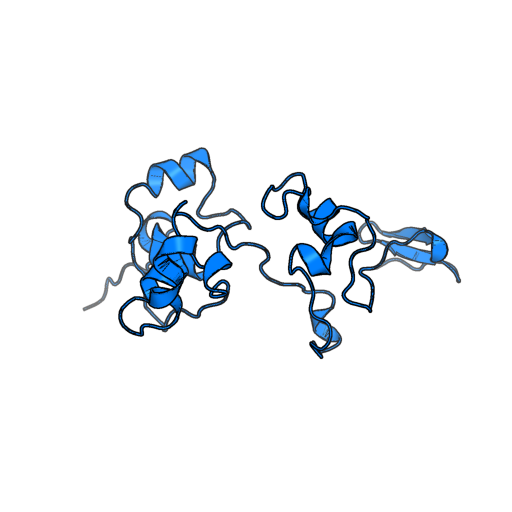5.806 -4.250 1.00 79.50 96 ASP A N 1
ATOM 749 C CA . ASP A 1 96 ? -10.205 -16.432 -3.506 1.00 79.50 96 ASP A CA 1
ATOM 750 C C . ASP A 1 96 ? -11.139 -15.342 -2.974 1.00 79.50 96 ASP A C 1
ATOM 752 O O . ASP A 1 96 ? -10.713 -14.443 -2.247 1.00 79.50 96 ASP A O 1
ATOM 756 N N . ILE A 1 97 ? -12.416 -15.413 -3.355 1.00 79.38 97 ILE A N 1
ATOM 757 C CA . ILE A 1 97 ? -13.422 -14.415 -2.984 1.00 79.38 97 ILE A CA 1
ATOM 758 C C . ILE A 1 97 ? -13.592 -14.298 -1.466 1.00 79.38 97 ILE A C 1
ATOM 760 O O . ILE A 1 97 ? -13.895 -13.211 -0.979 1.00 79.38 97 ILE A O 1
ATOM 764 N N . ASP A 1 98 ? -13.335 -15.378 -0.725 1.00 85.25 98 ASP A N 1
ATOM 765 C CA . ASP A 1 98 ? -13.482 -15.409 0.729 1.00 85.25 98 ASP A CA 1
ATOM 766 C C . ASP A 1 98 ? -12.295 -14.741 1.448 1.00 85.25 98 ASP A C 1
ATOM 768 O O . ASP A 1 98 ? -12.408 -14.349 2.611 1.00 85.25 98 ASP A O 1
ATOM 772 N N . PHE A 1 99 ? -11.155 -14.575 0.765 1.00 86.62 99 PHE A N 1
ATOM 773 C CA . PHE A 1 99 ? -9.922 -14.029 1.345 1.00 86.62 99 PHE A CA 1
ATOM 774 C C . PHE A 1 99 ? -9.451 -12.727 0.698 1.00 86.62 99 PHE A C 1
ATOM 776 O O . PHE A 1 99 ? -8.590 -12.054 1.266 1.00 86.62 99 PHE A O 1
ATOM 783 N N . MET A 1 100 ? -10.015 -12.336 -0.444 1.00 82.94 100 MET A N 1
ATOM 784 C CA . MET A 1 100 ? -9.598 -11.161 -1.213 1.00 82.94 100 MET A CA 1
ATOM 785 C C . MET A 1 100 ? -9.594 -9.873 -0.375 1.00 82.94 100 MET A C 1
ATOM 787 O O . MET A 1 100 ? -8.630 -9.112 -0.438 1.00 82.94 100 MET A O 1
ATOM 791 N N . ASP A 1 101 ? -10.595 -9.674 0.487 1.00 87.69 101 ASP A N 1
ATOM 792 C CA . ASP A 1 101 ? -10.673 -8.510 1.378 1.00 87.69 101 ASP A CA 1
ATOM 793 C C . ASP A 1 101 ? -9.531 -8.484 2.407 1.00 87.69 101 ASP A C 1
ATOM 795 O O . ASP A 1 101 ? -8.982 -7.422 2.705 1.00 87.69 101 ASP A O 1
ATOM 799 N N . MET A 1 102 ? -9.135 -9.651 2.929 1.00 90.81 102 MET A N 1
ATOM 800 C CA . MET A 1 102 ? -7.991 -9.786 3.838 1.00 90.81 102 MET A CA 1
ATOM 801 C C . MET A 1 102 ? -6.681 -9.577 3.086 1.00 90.81 102 MET A C 1
ATOM 803 O O . MET A 1 102 ? -5.787 -8.886 3.576 1.00 90.81 102 MET A O 1
ATOM 807 N N . MET A 1 103 ? -6.568 -10.116 1.876 1.00 88.38 103 MET A N 1
ATOM 808 C CA . MET A 1 103 ? -5.388 -9.926 1.042 1.00 88.38 103 MET A CA 1
ATOM 809 C C . MET A 1 103 ? -5.214 -8.458 0.631 1.00 88.38 103 MET A C 1
ATOM 811 O O . MET A 1 103 ? -4.091 -7.964 0.642 1.00 88.38 103 MET A O 1
ATOM 815 N N . ALA A 1 104 ? -6.301 -7.720 0.398 1.00 88.06 104 ALA A N 1
ATOM 816 C CA . ALA A 1 104 ? -6.281 -6.274 0.170 1.00 88.06 104 ALA A CA 1
ATOM 817 C C . ALA A 1 104 ? -5.875 -5.449 1.413 1.00 88.06 104 ALA A C 1
ATOM 819 O O . ALA A 1 104 ? -5.464 -4.295 1.285 1.00 88.06 104 ALA A O 1
ATOM 820 N N . VAL A 1 105 ? -5.944 -6.014 2.625 1.00 92.81 105 VAL A N 1
ATOM 821 C CA . VAL A 1 105 ? -5.375 -5.385 3.832 1.00 92.81 105 VAL A CA 1
ATOM 822 C C . VAL A 1 105 ? -3.913 -5.778 4.032 1.00 92.81 105 VAL A C 1
ATOM 824 O O . VAL A 1 105 ? -3.060 -4.911 4.231 1.00 92.81 105 VAL A O 1
ATOM 827 N N . TYR A 1 106 ? -3.623 -7.079 4.025 1.00 93.12 106 TYR A N 1
ATOM 828 C CA . TYR A 1 106 ? -2.355 -7.620 4.516 1.00 93.12 106 TYR A CA 1
ATOM 829 C C . TYR A 1 106 ? -1.288 -7.804 3.445 1.00 93.12 106 TYR A C 1
ATOM 831 O O . TYR A 1 106 ? -0.108 -7.694 3.762 1.00 93.12 106 TYR A O 1
ATOM 839 N N . CYS A 1 107 ? -1.686 -8.078 2.207 1.00 89.94 107 CYS A N 1
ATOM 840 C CA . CYS A 1 107 ? -0.785 -8.349 1.092 1.00 89.94 107 CYS A CA 1
ATOM 841 C C . CYS A 1 107 ? -1.181 -7.585 -0.190 1.00 89.94 107 CYS A C 1
ATOM 843 O O . CYS A 1 107 ? -1.165 -8.175 -1.276 1.00 89.94 107 CYS A O 1
ATOM 845 N N . PRO A 1 108 ? -1.598 -6.305 -0.120 1.00 86.62 108 PRO A N 1
ATOM 846 C CA . PRO A 1 108 ? -2.187 -5.643 -1.273 1.00 86.62 108 PRO A CA 1
ATOM 847 C C . PRO A 1 108 ? -1.182 -5.379 -2.390 1.00 86.62 108 PRO A C 1
ATOM 849 O O . PRO A 1 108 ? -1.591 -5.297 -3.544 1.00 86.62 108 PRO A O 1
ATOM 852 N N . ARG A 1 109 ? 0.119 -5.285 -2.097 1.00 77.31 109 ARG A N 1
ATOM 853 C CA . ARG A 1 109 ? 1.139 -5.123 -3.136 1.00 77.31 109 ARG A CA 1
ATOM 854 C C . ARG A 1 109 ? 1.395 -6.453 -3.818 1.00 77.31 109 ARG A C 1
ATOM 856 O O . ARG A 1 109 ? 1.313 -6.527 -5.041 1.00 77.31 109 ARG A O 1
ATOM 863 N N . SER A 1 110 ? 1.624 -7.500 -3.026 1.00 77.69 110 SER A N 1
ATOM 864 C CA . SER A 1 110 ? 1.813 -8.861 -3.538 1.00 77.69 110 SER A CA 1
ATOM 865 C C . SER A 1 110 ? 0.617 -9.328 -4.378 1.00 77.69 110 SER A C 1
ATOM 867 O O . SER A 1 110 ? 0.806 -9.921 -5.436 1.00 77.69 110 SER A O 1
ATOM 869 N N . CYS A 1 111 ? -0.610 -8.997 -3.968 1.00 75.69 111 CYS A N 1
ATOM 870 C CA . CYS A 1 111 ? -1.829 -9.349 -4.699 1.00 75.69 111 CYS A CA 1
ATOM 871 C C . CYS A 1 111 ? -2.271 -8.332 -5.762 1.00 75.69 111 CYS A C 1
ATOM 873 O O . CYS A 1 111 ? -3.268 -8.579 -6.434 1.00 75.69 111 CYS A O 1
ATOM 875 N N . MET A 1 112 ? -1.571 -7.203 -5.924 1.00 72.81 112 MET A N 1
ATOM 876 C CA . MET A 1 112 ? -1.958 -6.108 -6.832 1.00 72.81 112 MET A CA 1
ATOM 877 C C . MET A 1 112 ? -3.360 -5.521 -6.543 1.00 72.81 112 MET A C 1
ATOM 879 O O . MET A 1 112 ? -4.096 -5.142 -7.450 1.00 72.81 112 MET A O 1
ATOM 883 N N . LEU A 1 113 ? -3.734 -5.429 -5.264 1.00 75.44 113 LEU A N 1
ATOM 884 C CA . LEU A 1 113 ? -5.034 -4.965 -4.754 1.00 75.44 113 LEU A CA 1
ATOM 885 C C . LEU A 1 113 ? -4.966 -3.569 -4.1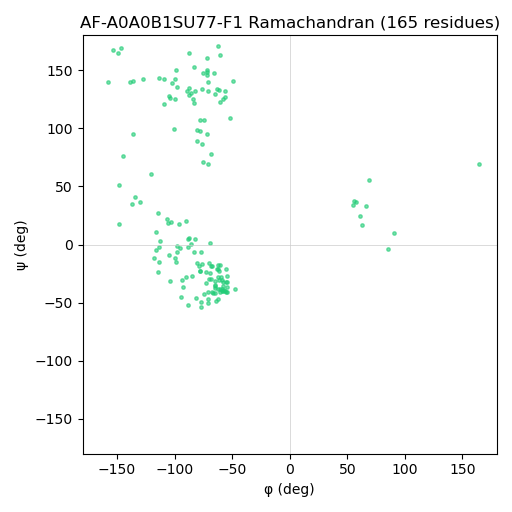10 1.00 75.44 113 LEU A C 1
ATOM 887 O O . LEU A 1 113 ? -5.808 -3.198 -3.298 1.00 75.44 113 LEU A O 1
ATOM 891 N N . CYS A 1 114 ? -3.958 -2.773 -4.450 1.00 75.50 114 CYS A N 1
ATOM 892 C CA . CYS A 1 114 ? -3.682 -1.487 -3.806 1.00 75.50 114 CYS A CA 1
ATOM 893 C C . CYS A 1 114 ? -4.837 -0.482 -3.877 1.00 75.50 114 CYS A C 1
ATOM 895 O O . CYS A 1 114 ? -5.046 0.274 -2.934 1.00 75.50 114 CYS A O 1
ATOM 897 N N . THR A 1 115 ? -5.618 -0.521 -4.952 1.00 74.56 115 THR A N 1
ATOM 898 C CA . THR A 1 115 ? -6.784 0.343 -5.175 1.00 74.56 115 THR A CA 1
ATOM 899 C C . THR A 1 115 ? -8.100 -0.410 -4.988 1.00 74.56 115 THR A C 1
ATOM 901 O O . THR A 1 115 ? -9.130 -0.005 -5.528 1.00 74.56 115 THR A O 1
ATOM 904 N N . TYR A 1 116 ? -8.069 -1.556 -4.301 1.00 82.25 116 TYR A N 1
ATOM 905 C CA . TYR A 1 116 ? -9.254 -2.378 -4.105 1.00 82.25 116 TYR A CA 1
ATOM 906 C C . TYR A 1 116 ? -10.316 -1.571 -3.354 1.00 82.25 116 TYR A C 1
ATOM 908 O O . TYR A 1 116 ? -10.063 -1.000 -2.294 1.00 82.25 116 TYR A O 1
ATOM 916 N N . ALA A 1 117 ? -11.488 -1.438 -3.971 1.00 78.06 117 ALA A N 1
ATOM 917 C CA . ALA A 1 117 ? -12.516 -0.532 -3.493 1.00 78.06 117 ALA A CA 1
ATOM 918 C C . ALA A 1 117 ? -13.229 -1.125 -2.274 1.00 78.06 117 ALA A C 1
ATOM 920 O O . ALA A 1 117 ? -13.653 -2.279 -2.295 1.00 78.06 117 ALA A O 1
ATOM 921 N N . THR A 1 118 ? -13.423 -0.315 -1.233 1.00 77.12 118 THR A N 1
ATOM 922 C CA . THR A 1 118 ? -14.376 -0.652 -0.171 1.00 77.12 118 THR A CA 1
ATOM 923 C C . THR A 1 118 ? -15.797 -0.502 -0.704 1.00 77.12 118 THR A C 1
ATOM 925 O O . THR A 1 118 ? -16.076 0.391 -1.515 1.00 77.12 118 THR A O 1
ATOM 928 N N . ARG A 1 119 ? -16.736 -1.340 -0.249 1.00 79.69 119 ARG A N 1
ATOM 929 C CA . ARG A 1 119 ? -18.149 -1.054 -0.522 1.00 79.69 119 ARG A CA 1
ATOM 930 C C . ARG A 1 119 ? -18.587 0.130 0.336 1.00 79.69 119 ARG A C 1
ATOM 932 O O . ARG A 1 119 ? -18.058 0.379 1.420 1.00 79.69 119 ARG A O 1
ATOM 939 N N . GLN A 1 120 ? -19.551 0.900 -0.163 1.00 75.88 120 GLN A N 1
ATOM 940 C CA . GLN A 1 120 ? -20.029 2.090 0.540 1.00 75.88 120 GLN A CA 1
ATOM 941 C C . GLN A 1 120 ? -20.550 1.732 1.937 1.00 75.88 120 GLN A C 1
ATOM 943 O O . GLN A 1 120 ? -21.433 0.891 2.080 1.00 75.88 120 GLN A O 1
ATOM 948 N N . GLY A 1 121 ? -20.009 2.402 2.956 1.00 76.19 121 GLY A N 1
ATOM 949 C CA . GLY A 1 121 ? -20.375 2.186 4.357 1.00 76.19 121 GLY A CA 1
ATOM 950 C C . GLY A 1 121 ? -19.617 1.054 5.058 1.00 76.19 121 GLY A C 1
ATOM 951 O O . GLY A 1 121 ? -19.799 0.886 6.261 1.00 76.19 121 GLY A O 1
ATOM 952 N N . GLU A 1 122 ? -18.753 0.310 4.360 1.00 84.62 122 GLU A N 1
ATOM 953 C CA . GLU A 1 122 ? -17.900 -0.699 4.991 1.00 84.62 122 GLU A CA 1
ATOM 954 C C . GLU A 1 122 ? -16.655 -0.064 5.610 1.00 84.62 122 GLU A C 1
ATOM 956 O O . GLU A 1 122 ? -15.961 0.752 4.999 1.00 84.62 122 GLU A O 1
ATOM 961 N N . CYS A 1 123 ? -16.391 -0.448 6.855 1.00 91.19 123 CYS A N 1
ATOM 962 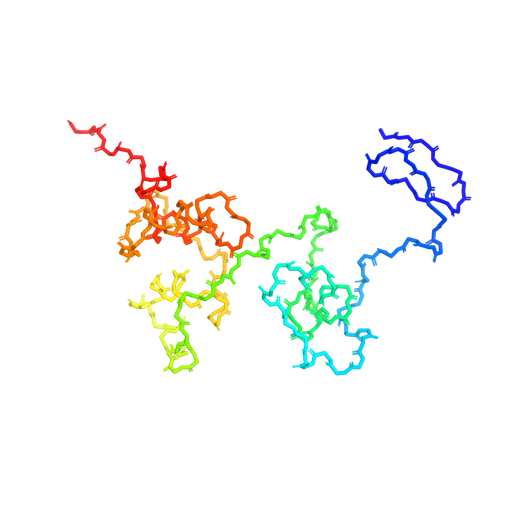C CA . CYS A 1 123 ? -15.223 -0.047 7.615 1.00 91.19 123 CYS A CA 1
ATOM 963 C C . CYS A 1 123 ? -14.963 -1.070 8.725 1.00 91.19 123 CYS A C 1
ATOM 965 O O . CYS A 1 123 ? -15.914 -1.566 9.333 1.00 91.19 123 CYS A O 1
ATOM 967 N N . GLN A 1 124 ? -13.696 -1.402 8.981 1.00 92.88 124 GLN A N 1
ATOM 968 C CA . GLN A 1 124 ? -13.302 -2.424 9.955 1.00 92.88 124 GLN A CA 1
ATOM 969 C C . GLN A 1 124 ? -11.978 -2.093 10.659 1.00 92.88 124 GLN A C 1
ATOM 971 O O . GLN A 1 124 ? -11.245 -1.195 10.252 1.00 92.88 124 GLN A O 1
ATOM 976 N N . GLU A 1 125 ? -11.675 -2.852 11.716 1.00 93.75 125 GLU A N 1
ATOM 977 C CA . GLU A 1 125 ? -10.423 -2.803 12.484 1.00 93.75 125 GLU A CA 1
ATOM 978 C C . GLU A 1 125 ? -9.734 -4.180 12.441 1.00 93.75 125 GLU A C 1
ATOM 980 O O . GLU A 1 125 ? -9.600 -4.873 13.451 1.00 93.75 125 GLU A O 1
ATOM 985 N N . LEU A 1 126 ? -9.386 -4.644 11.237 1.00 93.19 126 LEU A N 1
ATOM 986 C CA . LEU A 1 126 ? -8.821 -5.984 11.039 1.00 93.19 126 LEU A CA 1
ATOM 987 C C . LEU A 1 126 ? -7.406 -6.128 11.629 1.00 93.19 126 LEU A C 1
ATOM 989 O O . LEU A 1 126 ? -7.013 -7.210 12.071 1.00 93.19 126 LEU A O 1
ATOM 993 N N . ILE A 1 127 ? -6.631 -5.044 11.675 1.00 94.00 127 ILE A N 1
ATOM 994 C CA . ILE A 1 127 ? -5.273 -5.027 12.223 1.00 94.00 127 ILE A CA 1
ATOM 995 C C . ILE A 1 127 ? -5.333 -4.795 13.741 1.00 94.00 127 ILE A C 1
ATOM 997 O O . ILE A 1 127 ? -5.975 -3.876 14.233 1.00 94.00 127 ILE A O 1
ATOM 1001 N N . LYS A 1 128 ? -4.630 -5.628 14.517 1.00 92.50 128 LYS A N 1
ATOM 1002 C CA . LYS A 1 128 ? -4.749 -5.641 15.989 1.00 92.50 128 LYS A CA 1
ATOM 1003 C C . LYS A 1 128 ? -3.993 -4.513 16.699 1.00 92.50 128 LYS A C 1
ATOM 1005 O O . LYS A 1 128 ? -4.307 -4.193 17.839 1.00 92.50 128 LYS A O 1
ATOM 1010 N N . ASP A 1 129 ? -2.975 -3.947 16.062 1.00 94.25 129 ASP A N 1
ATOM 1011 C CA . ASP A 1 129 ? -2.005 -3.015 16.650 1.00 94.25 129 ASP A CA 1
ATOM 1012 C C . ASP A 1 129 ? -2.088 -1.599 16.051 1.00 94.25 129 ASP A C 1
ATOM 1014 O O . ASP A 1 129 ? -1.112 -0.849 16.058 1.00 94.25 129 ASP A O 1
ATOM 1018 N N . CYS A 1 130 ? -3.265 -1.202 15.561 1.00 94.62 130 CYS A N 1
ATOM 1019 C CA . CYS A 1 130 ? -3.482 0.079 14.885 1.00 94.62 130 CYS A CA 1
ATOM 1020 C C . CYS A 1 130 ? -3.079 1.310 15.703 1.00 94.62 130 CYS A C 1
ATOM 1022 O O . CYS A 1 130 ? -2.456 2.213 15.154 1.00 94.62 130 CYS A O 1
ATOM 1024 N N . GLY A 1 131 ? -3.340 1.345 17.015 1.00 95.62 131 GLY A N 1
ATOM 1025 C CA . GLY A 1 131 ? -2.919 2.472 17.859 1.00 95.62 131 GLY A CA 1
ATOM 1026 C C . GLY A 1 131 ? -1.394 2.648 17.912 1.00 95.62 131 GLY A C 1
ATOM 1027 O O . GLY A 1 131 ? -0.883 3.769 17.873 1.00 95.62 131 GLY A O 1
ATOM 1028 N N . THR A 1 132 ? -0.639 1.546 17.945 1.00 95.62 132 THR A N 1
ATOM 1029 C CA . THR A 1 132 ? 0.831 1.587 17.905 1.00 95.62 132 THR A CA 1
ATOM 1030 C C . THR A 1 132 ? 1.337 1.923 16.505 1.00 95.62 132 THR A C 1
ATOM 1032 O O . THR A 1 132 ? 2.237 2.748 16.369 1.00 95.62 132 THR A O 1
ATOM 1035 N N . ARG A 1 133 ? 0.738 1.339 15.462 1.00 91.94 133 ARG A N 1
ATOM 1036 C CA . ARG A 1 133 ? 1.076 1.640 14.062 1.00 91.94 133 ARG A CA 1
ATOM 1037 C C . ARG A 1 133 ? 0.829 3.100 13.712 1.00 91.94 133 ARG A C 1
ATOM 1039 O O . ARG A 1 133 ? 1.645 3.708 13.029 1.00 91.94 133 ARG A O 1
ATOM 1046 N N . ASP A 1 134 ? -0.265 3.690 14.183 1.00 94.88 134 ASP A N 1
ATOM 1047 C CA . ASP A 1 134 ? -0.529 5.100 13.922 1.00 94.88 134 ASP A CA 1
ATOM 1048 C C . ASP A 1 134 ? 0.424 6.008 14.704 1.00 94.88 134 ASP A C 1
ATOM 1050 O O . ASP A 1 134 ? 1.078 6.868 14.118 1.00 94.88 134 ASP A O 1
ATOM 1054 N N . SER A 1 135 ? 0.613 5.756 16.001 1.00 93.75 135 SER A N 1
ATOM 1055 C CA . SER A 1 135 ? 1.517 6.574 16.823 1.00 93.75 135 SER A CA 1
ATOM 1056 C C . SER A 1 135 ? 2.993 6.493 16.407 1.00 93.75 135 SER A C 1
ATOM 1058 O O . SER A 1 135 ? 3.714 7.480 16.556 1.00 93.75 135 SER A O 1
ATOM 1060 N N . LYS A 1 136 ? 3.456 5.353 15.875 1.00 89.94 136 LYS A N 1
ATOM 1061 C CA . LYS A 1 136 ? 4.856 5.148 15.466 1.00 89.94 136 LYS A CA 1
ATOM 1062 C C . LYS A 1 136 ? 5.100 5.427 13.982 1.00 89.94 136 LYS A C 1
ATOM 1064 O O . LYS A 1 136 ? 6.069 6.100 13.638 1.00 89.94 136 LYS A O 1
ATOM 1069 N N . ASP A 1 137 ? 4.217 4.935 13.117 1.00 82.75 137 ASP A N 1
ATOM 1070 C CA . ASP A 1 137 ? 4.418 4.909 11.664 1.00 82.75 137 ASP A CA 1
ATOM 1071 C C . ASP A 1 137 ? 3.451 5.838 10.913 1.00 82.75 137 ASP A C 1
ATOM 1073 O O . ASP A 1 137 ? 3.485 5.907 9.680 1.00 82.75 137 ASP A O 1
ATOM 1077 N N . ARG A 1 138 ? 2.611 6.591 11.643 1.00 89.75 138 ARG A N 1
ATOM 1078 C CA . ARG A 1 138 ? 1.603 7.511 11.091 1.00 89.75 138 ARG A CA 1
ATOM 1079 C C . ARG A 1 138 ? 0.646 6.810 10.126 1.00 89.75 138 ARG A C 1
ATOM 1081 O O . ARG A 1 138 ? 0.267 7.377 9.103 1.00 89.75 138 ARG A O 1
ATOM 1088 N N . PHE A 1 139 ? 0.274 5.566 10.430 1.00 91.12 139 PHE A N 1
ATOM 1089 C CA . PHE A 1 139 ? -0.529 4.687 9.574 1.00 91.12 139 PHE A CA 1
ATOM 1090 C C . PHE A 1 139 ? -1.783 5.349 8.974 1.00 91.12 139 PHE A C 1
ATOM 1092 O O . PHE A 1 139 ? -2.099 5.123 7.806 1.00 91.12 139 PHE A O 1
ATOM 1099 N N . CYS A 1 140 ? -2.486 6.197 9.724 1.00 91.94 140 CYS A N 1
ATOM 1100 C CA . CYS A 1 140 ? -3.721 6.821 9.256 1.00 91.94 140 CYS A CA 1
ATOM 1101 C C . CYS A 1 140 ? -3.491 7.997 8.297 1.00 91.94 140 CYS A C 1
ATOM 1103 O O . CYS A 1 140 ? -4.371 8.329 7.501 1.00 91.94 140 CYS A O 1
ATOM 1105 N N . THR A 1 141 ? -2.309 8.614 8.340 1.00 86.19 141 THR A N 1
ATOM 1106 C CA . THR A 1 141 ? -1.975 9.821 7.560 1.00 86.19 141 THR A CA 1
ATOM 1107 C C . THR A 1 141 ? -0.896 9.585 6.504 1.00 86.19 141 THR A C 1
ATOM 1109 O O . THR A 1 141 ? -0.745 10.390 5.590 1.00 86.19 141 THR A O 1
ATOM 1112 N N . THR A 1 142 ? -0.167 8.473 6.590 1.00 79.94 142 THR A N 1
ATOM 1113 C CA . THR A 1 142 ? 0.918 8.122 5.673 1.00 79.94 142 THR A CA 1
ATOM 1114 C C . THR A 1 142 ? 0.418 7.861 4.257 1.00 79.94 142 THR A C 1
ATOM 1116 O O . THR A 1 142 ? -0.655 7.306 4.046 1.00 79.94 142 THR A O 1
ATOM 1119 N N . THR A 1 143 ? 1.234 8.191 3.265 1.00 72.38 143 THR A N 1
ATOM 1120 C CA . THR A 1 143 ? 1.027 7.850 1.853 1.00 72.38 143 THR A CA 1
ATOM 1121 C C . THR A 1 143 ? 1.673 6.511 1.491 1.00 72.38 143 THR A C 1
ATOM 1123 O O . THR A 1 143 ? 1.960 6.281 0.332 1.00 72.38 143 THR A O 1
ATOM 1126 N N . LYS A 1 144 ? 1.960 5.633 2.462 1.00 72.75 144 LYS A N 1
ATOM 1127 C CA . LYS A 1 144 ? 2.512 4.279 2.229 1.00 72.75 144 LYS A CA 1
ATOM 1128 C C . LYS A 1 144 ? 1.469 3.163 2.271 1.00 72.75 144 LYS A C 1
ATOM 1130 O O . LYS A 1 144 ? 1.791 2.022 1.943 1.00 72.75 144 LYS A O 1
ATOM 1135 N N . THR A 1 145 ? 0.261 3.472 2.727 1.00 80.62 145 THR A N 1
ATOM 1136 C CA . THR A 1 145 ? -0.833 2.514 2.906 1.00 80.62 145 THR A CA 1
ATOM 1137 C C . THR A 1 145 ? -2.085 3.007 2.199 1.00 80.62 145 THR A C 1
ATOM 1139 O O . THR A 1 145 ? -2.367 4.217 2.173 1.00 80.62 145 THR A O 1
ATOM 1142 N N . SER A 1 146 ? -2.826 2.070 1.610 1.00 83.81 146 SER A N 1
ATOM 1143 C CA . SER A 1 146 ? -3.933 2.408 0.724 1.00 83.81 146 SER A CA 1
ATOM 1144 C C . SER A 1 146 ? -5.119 2.962 1.506 1.00 83.81 146 SER A C 1
ATOM 1146 O O . SER A 1 146 ? -5.255 2.750 2.720 1.00 83.81 146 SER A O 1
ATOM 1148 N N . ALA A 1 147 ? -6.020 3.662 0.816 1.00 85.38 147 ALA A N 1
ATOM 1149 C CA . ALA A 1 147 ? -7.295 4.063 1.404 1.00 85.38 147 ALA A CA 1
ATOM 1150 C C . ALA A 1 147 ? -8.070 2.855 1.968 1.00 85.38 147 ALA A C 1
ATOM 1152 O O . ALA A 1 147 ? -8.670 2.956 3.043 1.00 85.38 147 ALA A O 1
ATOM 1153 N N . TYR A 1 148 ? -7.990 1.700 1.298 1.00 89.06 148 TYR A N 1
ATOM 1154 C CA . TYR A 1 148 ? -8.578 0.448 1.767 1.00 89.06 148 TYR A CA 1
ATOM 1155 C C . TYR A 1 148 ? -7.931 -0.037 3.069 1.00 89.06 148 TYR A C 1
ATOM 1157 O O . TYR A 1 148 ? -8.639 -0.285 4.041 1.00 89.06 148 TYR A O 1
ATOM 1165 N N . GLN A 1 149 ? -6.597 -0.081 3.157 1.00 91.62 149 GLN A N 1
ATOM 1166 C CA . GLN A 1 149 ? -5.893 -0.464 4.390 1.00 91.62 149 GLN A CA 1
ATOM 1167 C C . GLN A 1 149 ? -6.253 0.450 5.570 1.00 91.62 149 GLN A C 1
ATOM 1169 O O . GLN A 1 149 ? -6.440 -0.022 6.690 1.00 91.62 149 GLN A O 1
ATOM 1174 N N . LYS A 1 150 ? -6.408 1.755 5.330 1.00 90.88 150 LYS A N 1
ATOM 1175 C CA . LYS A 1 150 ? -6.836 2.712 6.362 1.00 90.88 150 LYS A CA 1
ATOM 1176 C C . LYS A 1 150 ? -8.292 2.536 6.782 1.00 90.88 150 LYS A C 1
ATOM 1178 O O . LYS A 1 150 ? -8.612 2.848 7.918 1.00 90.88 150 LYS A O 1
ATOM 1183 N N . THR A 1 151 ? -9.159 2.071 5.886 1.00 91.69 151 THR A N 1
ATOM 1184 C CA . THR A 1 151 ? -10.608 1.957 6.132 1.00 91.69 151 THR A CA 1
ATOM 1185 C C . THR A 1 151 ? -11.004 0.580 6.669 1.00 91.69 151 THR A C 1
ATOM 1187 O O . THR A 1 151 ? -11.868 0.486 7.530 1.00 91.69 151 THR A O 1
ATOM 1190 N N . MET A 1 152 ? -10.363 -0.492 6.205 1.00 92.94 152 MET A N 1
ATOM 1191 C CA . MET A 1 152 ? -10.665 -1.874 6.601 1.00 92.94 152 MET A CA 1
ATOM 1192 C C . MET A 1 152 ? -9.638 -2.445 7.580 1.00 92.94 152 MET A C 1
ATOM 1194 O O . MET A 1 152 ? -9.972 -3.270 8.427 1.00 92.94 152 MET A O 1
ATOM 1198 N N . GLY A 1 153 ? -8.380 -2.013 7.483 1.00 94.00 153 GLY A N 1
ATOM 1199 C CA . GLY A 1 153 ? -7.323 -2.438 8.396 1.00 94.00 153 GLY A CA 1
ATOM 1200 C C . GLY A 1 153 ? -7.409 -1.739 9.751 1.00 94.00 153 GLY A C 1
ATOM 1201 O O . GLY A 1 153 ? -7.455 -2.418 10.770 1.00 94.00 153 GLY A O 1
ATOM 1202 N N . CYS A 1 154 ? -7.451 -0.404 9.752 1.00 95.12 154 CYS A N 1
ATOM 1203 C CA . CYS A 1 154 ? -7.459 0.429 10.966 1.00 95.12 154 CYS A CA 1
ATOM 1204 C C . CYS A 1 154 ? -8.572 1.487 10.956 1.00 95.12 154 CYS A C 1
ATOM 1206 O O . CYS A 1 154 ? -8.362 2.629 11.360 1.00 95.12 154 CYS A O 1
ATOM 1208 N N . GLY A 1 155 ? -9.740 1.153 10.421 1.00 94.56 155 GLY A N 1
ATOM 1209 C CA . GLY A 1 155 ? -10.807 2.103 10.145 1.00 94.56 155 GLY A CA 1
ATOM 1210 C C . GLY A 1 155 ? -11.360 2.844 11.358 1.00 94.56 155 GLY A C 1
ATOM 1211 O O . GLY A 1 155 ? -11.638 4.040 11.261 1.00 94.56 155 GLY A O 1
ATOM 1212 N N . VAL A 1 156 ? -11.499 2.184 12.506 1.00 94.00 156 VAL A N 1
ATOM 1213 C CA . VAL A 1 156 ? -11.925 2.815 13.762 1.00 94.00 156 VAL A CA 1
ATOM 1214 C C . VAL A 1 156 ? -10.810 3.714 14.280 1.00 94.00 156 VAL A C 1
ATOM 1216 O O . VAL A 1 156 ? -11.059 4.892 14.537 1.00 94.00 156 VAL A O 1
ATOM 1219 N N . THR A 1 157 ? -9.578 3.202 14.370 1.00 95.31 157 THR A N 1
ATOM 1220 C CA . THR A 1 157 ? -8.423 3.990 14.842 1.00 95.31 157 THR A CA 1
ATOM 1221 C C . THR A 1 157 ? -8.188 5.225 13.970 1.00 95.31 157 THR A C 1
ATOM 1223 O O . THR A 1 157 ? -7.931 6.311 14.483 1.00 95.31 157 THR A O 1
ATOM 1226 N N . CYS A 1 158 ? -8.341 5.090 12.654 1.00 94.38 158 CYS A N 1
ATOM 1227 C CA . CYS A 1 158 ? -8.170 6.172 11.691 1.00 94.38 158 CYS A CA 1
ATOM 1228 C C . CYS A 1 158 ? -9.401 7.076 11.538 1.00 94.38 158 CYS A C 1
ATOM 1230 O O . CYS A 1 158 ? -9.406 7.943 10.659 1.00 94.38 158 CYS A O 1
ATOM 1232 N N . GLY A 1 159 ? -10.457 6.872 12.335 1.00 93.06 159 GLY A N 1
ATOM 1233 C CA . GLY A 1 159 ? -11.687 7.667 12.275 1.00 93.06 159 GLY A CA 1
ATOM 1234 C C . GLY A 1 159 ? -12.417 7.584 10.929 1.00 93.06 159 GLY A C 1
ATOM 1235 O O . GLY A 1 159 ? -13.130 8.511 10.552 1.00 93.06 159 GLY A O 1
ATOM 1236 N N . LYS A 1 160 ? -12.207 6.505 10.169 1.00 91.06 160 LYS A N 1
ATOM 1237 C CA . LYS A 1 160 ? -12.875 6.218 8.890 1.00 91.06 160 LYS A CA 1
ATOM 1238 C C . LYS A 1 160 ? -14.214 5.525 9.091 1.00 91.06 160 LYS A C 1
ATOM 1240 O O . LYS A 1 160 ? -15.116 5.692 8.273 1.00 91.06 160 LYS A O 1
ATOM 1245 N N . CYS A 1 161 ? -14.363 4.796 10.192 1.00 91.69 161 CYS A N 1
ATOM 1246 C CA . CYS A 1 161 ? -15.649 4.248 10.579 1.00 91.69 161 CYS A CA 1
ATOM 1247 C C . CYS A 1 161 ? -16.473 5.413 11.113 1.00 91.69 161 CYS A C 1
ATOM 1249 O O . CYS A 1 161 ? -16.203 5.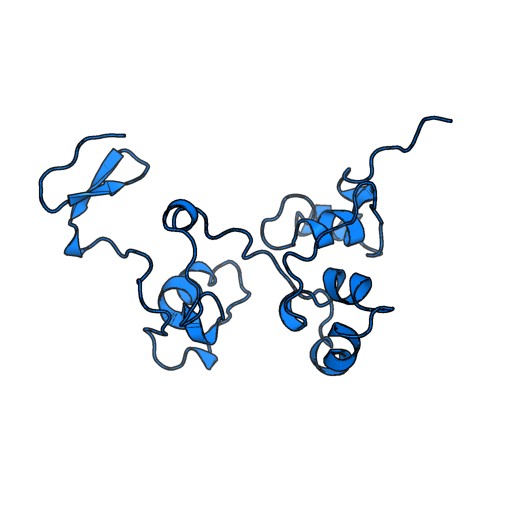929 12.198 1.00 91.69 161 CYS A O 1
ATOM 1251 N N . SER A 1 162 ? -17.467 5.855 10.340 1.00 77.69 162 SER A N 1
ATOM 1252 C CA . SER A 1 162 ? -18.496 6.730 10.896 1.00 77.69 162 SER A CA 1
ATOM 1253 C C . SER A 1 162 ? -19.096 5.997 12.089 1.00 77.69 162 SER A C 1
ATOM 1255 O O . SER A 1 162 ? -19.421 4.815 11.970 1.00 77.69 162 SER A O 1
ATOM 1257 N N . ASN A 1 163 ? -19.241 6.667 13.233 1.00 58.50 163 ASN A N 1
ATOM 1258 C CA . ASN A 1 163 ? -20.128 6.160 14.269 1.00 58.50 163 ASN A CA 1
ATOM 1259 C C . ASN A 1 163 ? -21.474 5.890 13.590 1.00 58.50 163 ASN A C 1
ATOM 1261 O O . ASN A 1 163 ? -22.167 6.827 13.195 1.00 58.50 163 ASN A O 1
ATOM 1265 N N . VAL A 1 164 ? -21.830 4.616 13.422 1.00 53.34 164 VAL A N 1
ATOM 1266 C CA . VAL A 1 164 ? -23.187 4.197 13.077 1.00 53.34 164 VAL A CA 1
ATOM 1267 C C . VAL A 1 164 ? -24.028 4.451 14.328 1.00 53.34 164 VAL A C 1
ATOM 1269 O O . VAL A 1 164 ? -24.400 3.545 15.061 1.00 53.34 164 VAL A O 1
ATOM 1272 N N . THR A 1 165 ? -24.241 5.721 14.654 1.00 46.50 165 THR A N 1
ATOM 1273 C CA . THR A 1 165 ? -25.205 6.159 15.657 1.00 46.50 165 THR A CA 1
ATOM 1274 C C . THR A 1 165 ? -26.432 6.623 14.896 1.00 46.50 165 THR A C 1
ATOM 1276 O O . THR A 1 165 ? -26.438 7.731 14.361 1.00 46.50 165 THR A O 1
ATOM 1279 N N . GLY A 1 166 ? -27.448 5.764 14.820 1.00 42.59 166 GLY A N 1
ATOM 1280 C CA . GLY A 1 166 ? -28.743 6.134 14.256 1.00 42.59 166 GLY A CA 1
ATOM 1281 C C . GLY A 1 166 ? -29.644 4.951 13.911 1.00 42.59 166 GLY A C 1
ATOM 1282 O O . GLY A 1 166 ? -29.894 4.716 12.734 1.00 42.59 166 GLY A O 1
ATOM 1283 N N . PHE A 1 167 ? -30.142 4.248 14.931 1.00 37.00 167 PHE A N 1
ATOM 1284 C CA . PHE A 1 167 ? -31.502 3.699 14.924 1.00 37.00 167 PHE A CA 1
ATOM 1285 C C . PHE A 1 167 ? -32.294 4.417 16.014 1.00 37.00 167 PHE A C 1
ATOM 1287 O O . PHE A 1 167 ? -31.690 4.666 17.085 1.00 37.00 167 PHE A O 1
#

Organism: Oesophagostomum dentatum (NCBI:txid61180)

Radius of gyration: 19.39 Å; Cα contacts (8 Å, |Δi|>4): 221; chains: 1; bounding box: 53×51×43 Å

Secondary structure (DSSP, 8-state):
---PPTTEEEPTTS-EEEGGG--PPPSS--B-STTGGGS-TT-HHHHHHHHHHBTTTTTS--TT----GGGTT---------S-TTGGGGGGGGG-TTTHHHHHHHSTTTTT-TTPPPPTT-----STTHHHHHHHH-TTT-TTS-HHIIIIISTTTTT-S------

InterPro domains:
  IPR003582 ShKT domain [PF01549] (28-61)
  IPR003582 ShKT domain [PF01549] (80-114)
  IPR003582 ShKT domain [PS51670] (29-61)
  IPR003582 ShKT domain [SM00254] (28-62)
  IPR003582 ShKT domain [SM00254] (79-115)
  IPR003582 ShKT domain [SM00254] (122-162)

Nearest PDB structures (foldseek):
  8jxf-assembly1_B  TM=1.536E-01  e=7.349E+00  Rattus norvegicus